Protein AF-A0A139XP08-F1 (afdb_monomer)

Structure (mmCIF, N/CA/C/O backbone):
data_AF-A0A139XP08-F1
#
_entry.id   AF-A0A139XP08-F1
#
loop_
_atom_site.group_PDB
_atom_site.id
_atom_site.type_symbol
_atom_site.label_atom_id
_atom_site.label_alt_id
_atom_site.label_comp_id
_atom_site.label_asym_id
_atom_site.label_entity_id
_atom_site.label_seq_id
_atom_site.pdbx_PDB_ins_code
_atom_site.Cartn_x
_atom_site.Cartn_y
_atom_site.Cartn_z
_atom_site.occupancy
_atom_site.B_iso_or_equiv
_atom_site.auth_seq_id
_atom_site.auth_comp_id
_atom_site.auth_asym_id
_atom_site.auth_atom_id
_atom_site.pdbx_PDB_model_num
ATOM 1 N N . ALA A 1 1 ? -1.994 -15.036 -3.654 1.00 82.31 1 ALA A N 1
ATOM 2 C CA . ALA A 1 1 ? -0.824 -14.344 -4.242 1.00 82.31 1 ALA A CA 1
ATOM 3 C C . ALA A 1 1 ? -0.261 -13.394 -3.195 1.00 82.31 1 ALA A C 1
ATOM 5 O O . ALA A 1 1 ? -1.064 -12.781 -2.506 1.00 82.31 1 ALA A O 1
ATOM 6 N N . PHE A 1 2 ? 1.065 -13.293 -3.061 1.00 94.50 2 PHE A N 1
ATOM 7 C CA . PHE A 1 2 ? 1.745 -12.562 -1.977 1.00 94.50 2 PHE A CA 1
ATOM 8 C C . PHE A 1 2 ? 1.138 -11.176 -1.679 1.00 94.50 2 PHE A C 1
ATOM 10 O O . PHE A 1 2 ? 0.735 -10.915 -0.552 1.00 94.50 2 PHE A O 1
ATOM 17 N N . ALA A 1 3 ? 0.946 -10.342 -2.708 1.00 95.19 3 ALA A N 1
ATOM 18 C CA . ALA A 1 3 ? 0.399 -8.990 -2.560 1.00 95.19 3 ALA A CA 1
ATOM 19 C C . ALA A 1 3 ? -0.999 -8.940 -1.916 1.00 95.19 3 ALA A C 1
ATOM 21 O O . ALA A 1 3 ? -1.293 -8.042 -1.134 1.00 95.19 3 ALA A O 1
ATOM 22 N N . VAL A 1 4 ? -1.858 -9.916 -2.229 1.00 96.50 4 VAL A N 1
ATOM 23 C CA . VAL A 1 4 ? -3.207 -10.010 -1.654 1.00 96.50 4 VAL A CA 1
ATOM 24 C C . VAL A 1 4 ? -3.131 -10.367 -0.172 1.00 96.50 4 VAL A C 1
ATOM 26 O O . VAL A 1 4 ? -3.898 -9.823 0.613 1.00 96.50 4 VAL A O 1
ATOM 29 N N . GLU A 1 5 ? -2.215 -11.252 0.222 1.00 97.50 5 GLU A N 1
ATOM 30 C CA . GLU A 1 5 ? -2.050 -11.636 1.629 1.00 97.50 5 GLU A CA 1
ATOM 31 C C . GLU A 1 5 ? -1.465 -10.486 2.460 1.00 97.50 5 GLU A C 1
ATOM 33 O O . GLU A 1 5 ? -2.015 -10.168 3.515 1.00 97.50 5 GLU A O 1
ATOM 38 N N . ALA A 1 6 ? -0.459 -9.777 1.936 1.00 97.56 6 ALA A N 1
ATOM 39 C CA . ALA A 1 6 ? 0.084 -8.572 2.567 1.00 97.56 6 ALA A CA 1
ATOM 40 C C . ALA A 1 6 ? -0.993 -7.479 2.735 1.00 97.56 6 ALA A C 1
ATOM 42 O O . ALA A 1 6 ? -1.187 -6.941 3.826 1.00 97.56 6 ALA A O 1
ATOM 43 N N . ALA A 1 7 ? -1.775 -7.199 1.683 1.00 97.81 7 ALA A N 1
ATOM 44 C CA . ALA A 1 7 ? -2.862 -6.221 1.747 1.00 97.81 7 ALA A CA 1
ATOM 45 C C . ALA A 1 7 ? -3.989 -6.645 2.706 1.00 97.81 7 ALA A C 1
ATOM 47 O O . ALA A 1 7 ? -4.493 -5.817 3.465 1.00 97.81 7 ALA A O 1
ATOM 48 N N . LYS A 1 8 ? -4.364 -7.934 2.737 1.00 97.94 8 LYS A N 1
ATOM 49 C CA . LYS A 1 8 ? -5.347 -8.465 3.700 1.00 97.94 8 LYS A CA 1
ATOM 50 C C . LYS A 1 8 ? -4.874 -8.290 5.137 1.00 97.94 8 LYS A C 1
ATOM 52 O O . LYS A 1 8 ? -5.671 -7.887 5.978 1.00 97.94 8 LYS A O 1
ATOM 57 N N . LYS A 1 9 ? -3.602 -8.575 5.421 1.00 97.62 9 LYS A N 1
ATOM 58 C CA . LYS A 1 9 ? -3.005 -8.386 6.748 1.00 97.62 9 LYS A CA 1
ATOM 59 C C . LYS A 1 9 ? -3.098 -6.921 7.184 1.00 97.62 9 LYS A C 1
ATOM 61 O O . LYS A 1 9 ? -3.605 -6.660 8.272 1.00 97.62 9 LYS A O 1
ATOM 66 N N . GLY A 1 10 ? -2.725 -5.982 6.309 1.00 97.38 10 GLY A N 1
ATOM 67 C CA . GLY A 1 10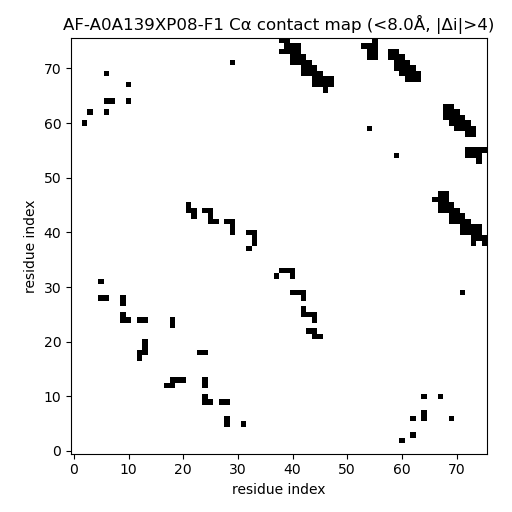 ? -2.882 -4.545 6.561 1.00 97.38 10 GLY A CA 1
ATOM 68 C C . GLY A 1 10 ? -4.342 -4.135 6.796 1.00 97.38 10 GLY A C 1
ATOM 69 O O . GLY A 1 10 ? -4.641 -3.435 7.761 1.00 97.38 10 GLY A O 1
ATOM 70 N N . TYR A 1 11 ? -5.274 -4.623 5.969 1.00 98.06 11 TYR A N 1
ATOM 71 C CA . TYR A 1 11 ? -6.708 -4.348 6.119 1.00 98.06 11 TYR A CA 1
ATOM 72 C C . TYR A 1 11 ? -7.284 -4.886 7.438 1.00 98.06 11 TYR A C 1
ATOM 74 O O . TYR A 1 11 ? -8.005 -4.177 8.136 1.00 98.06 11 TYR A O 1
ATOM 82 N N . ILE A 1 12 ? -6.942 -6.121 7.816 1.00 98.06 12 ILE A N 1
ATOM 83 C CA . ILE A 1 12 ? -7.394 -6.734 9.072 1.00 98.06 12 ILE A CA 1
ATOM 84 C C . ILE A 1 12 ? -6.841 -5.971 10.280 1.00 98.06 12 ILE A C 1
ATOM 86 O O . ILE A 1 12 ? -7.578 -5.761 11.240 1.00 98.06 12 ILE A O 1
ATOM 90 N N . ALA A 1 13 ? -5.579 -5.537 10.239 1.00 97.75 13 ALA A N 1
ATOM 91 C CA . ALA A 1 13 ? -4.973 -4.771 11.326 1.00 97.75 13 ALA A CA 1
ATOM 92 C C . ALA A 1 13 ? -5.655 -3.401 11.517 1.00 97.75 13 ALA A C 1
ATOM 94 O O . ALA A 1 13 ? -5.900 -2.987 12.649 1.00 97.75 13 ALA A O 1
ATOM 95 N N . LEU A 1 14 ? -6.058 -2.744 10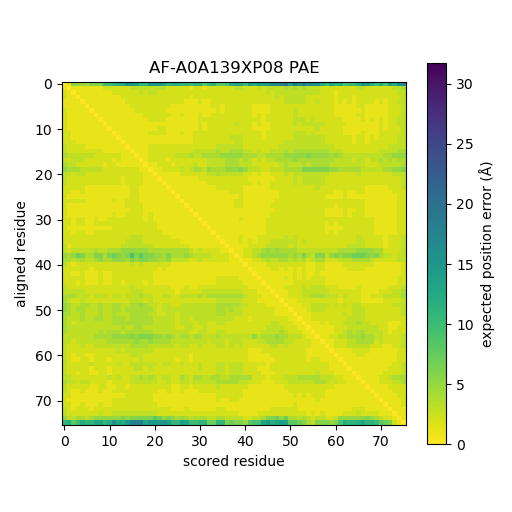.422 1.00 96.81 14 LEU A N 1
ATOM 96 C CA . LEU A 1 14 ? -6.878 -1.527 10.467 1.00 96.81 14 LEU A CA 1
ATOM 97 C C . LEU A 1 14 ? -8.270 -1.789 11.064 1.00 96.81 14 LEU A C 1
ATOM 99 O O . LEU A 1 14 ? -8.731 -1.028 11.909 1.00 96.81 14 LEU A O 1
ATOM 103 N N . LEU A 1 15 ? -8.937 -2.884 10.678 1.00 96.69 15 LEU A N 1
ATOM 104 C CA . LEU A 1 15 ? -10.251 -3.245 11.234 1.00 96.69 15 LEU A CA 1
ATOM 105 C C . LEU A 1 15 ? -10.206 -3.541 12.739 1.00 96.69 15 LEU A C 1
ATOM 107 O O . LEU A 1 15 ? -11.174 -3.274 13.448 1.00 96.69 15 LEU A O 1
ATOM 111 N N . LYS A 1 16 ? -9.098 -4.106 13.222 1.00 97.31 16 LYS A N 1
ATOM 112 C CA . LYS A 1 16 ? -8.891 -4.424 14.639 1.00 97.31 16 LYS A CA 1
ATOM 113 C C . LYS A 1 16 ? -8.439 -3.228 15.482 1.00 97.31 16 LYS A C 1
ATOM 115 O O . LYS A 1 16 ? -8.349 -3.375 16.695 1.00 97.31 16 LYS A O 1
ATOM 120 N N . ASN A 1 17 ? -8.189 -2.065 14.869 1.00 94.88 17 ASN A N 1
ATOM 121 C CA . ASN A 1 17 ? -7.495 -0.927 15.486 1.00 94.88 17 ASN A CA 1
ATOM 122 C C . ASN A 1 17 ? -6.077 -1.260 15.997 1.00 94.88 17 ASN A C 1
ATOM 124 O O . ASN A 1 17 ? -5.550 -0.536 16.840 1.00 94.88 17 ASN A O 1
ATOM 128 N N . ASP A 1 18 ? -5.445 -2.316 15.473 1.00 97.62 18 ASP A N 1
ATOM 129 C CA . ASP A 1 18 ? -4.020 -2.588 15.713 1.00 97.62 18 ASP A CA 1
ATOM 130 C C . ASP A 1 18 ? -3.154 -1.546 14.984 1.00 97.62 18 ASP A C 1
ATOM 132 O O . ASP A 1 18 ? -2.094 -1.157 15.465 1.00 97.62 18 ASP A O 1
ATOM 136 N N . LEU A 1 19 ? -3.641 -1.074 13.829 1.00 97.06 19 LEU A N 1
ATOM 137 C CA . LEU A 1 19 ? -3.142 0.100 13.118 1.00 97.06 19 LEU A CA 1
ATOM 138 C C . LEU A 1 19 ? -4.229 1.168 13.099 1.00 97.06 19 LEU A C 1
ATOM 140 O O . LEU A 1 19 ? -5.394 0.870 12.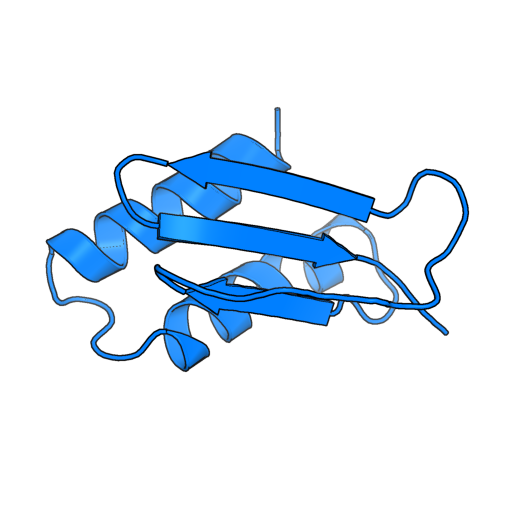828 1.00 97.06 19 LEU A O 1
ATOM 144 N N . LYS A 1 20 ? -3.848 2.419 13.343 1.00 94.81 20 LYS A N 1
ATOM 145 C CA . LYS A 1 20 ? -4.783 3.541 13.451 1.00 94.81 20 LYS A CA 1
ATOM 146 C C . LYS A 1 20 ? -4.813 4.402 12.191 1.00 94.81 20 LYS A C 1
ATOM 148 O O . LYS A 1 20 ? -5.841 5.001 11.880 1.00 94.81 20 LYS A O 1
ATOM 153 N N . TYR A 1 21 ? -3.699 4.482 11.471 1.00 97.06 21 TYR A N 1
ATOM 154 C CA . TYR A 1 21 ? -3.526 5.379 10.333 1.00 97.06 21 TYR A CA 1
ATOM 155 C C . TYR A 1 21 ? -3.138 4.621 9.060 1.00 97.06 21 TYR A C 1
ATOM 157 O O . TYR A 1 21 ? -2.367 3.664 9.090 1.00 97.06 21 TYR A O 1
ATOM 165 N N . TRP A 1 22 ? -3.599 5.113 7.903 1.00 97.75 22 TRP A N 1
ATOM 166 C CA . TRP A 1 22 ? -3.265 4.543 6.588 1.00 97.75 22 TRP A CA 1
ATOM 167 C C . TRP A 1 22 ? -1.757 4.435 6.345 1.00 97.75 22 TRP A C 1
ATOM 169 O O . TRP A 1 22 ? -1.301 3.470 5.739 1.00 97.75 22 TRP A O 1
ATOM 179 N N . GLN A 1 23 ? -0.990 5.403 6.854 1.00 98.00 23 GLN A N 1
ATOM 180 C CA . GLN A 1 23 ? 0.470 5.418 6.761 1.00 98.00 23 GLN A CA 1
ATOM 181 C C . GLN A 1 23 ? 1.125 4.211 7.449 1.00 98.00 23 GLN A C 1
ATOM 183 O O . GLN A 1 23 ? 2.123 3.711 6.947 1.00 98.00 23 GLN A O 1
ATOM 188 N N . GLU A 1 24 ? 0.552 3.699 8.542 1.00 98.31 24 GLU A N 1
ATOM 189 C CA . GLU A 1 24 ? 1.100 2.535 9.249 1.00 98.31 24 GLU A CA 1
ATOM 190 C C . GLU A 1 24 ? 0.863 1.254 8.441 1.00 98.31 24 GLU A C 1
ATOM 192 O O . GLU A 1 24 ? 1.750 0.412 8.319 1.00 98.31 24 GLU A O 1
ATOM 197 N N . ALA A 1 25 ? -0.311 1.134 7.809 1.00 98.25 25 ALA A N 1
ATOM 198 C CA . ALA A 1 25 ? -0.587 0.038 6.885 1.00 98.25 25 ALA A CA 1
ATOM 199 C C . ALA A 1 25 ? 0.312 0.122 5.641 1.00 98.25 25 ALA A C 1
ATOM 201 O O . ALA A 1 25 ? 0.854 -0.889 5.202 1.00 98.25 25 ALA A O 1
ATOM 202 N N . ALA A 1 26 ? 0.517 1.325 5.095 1.00 98.56 26 ALA A N 1
ATOM 203 C CA . ALA A 1 26 ? 1.425 1.546 3.974 1.00 98.56 26 ALA A CA 1
ATOM 204 C C . ALA A 1 26 ? 2.870 1.155 4.325 1.00 98.56 26 ALA A C 1
ATOM 206 O O . ALA A 1 26 ? 3.513 0.456 3.543 1.00 98.56 26 ALA A O 1
ATOM 207 N N . GLN A 1 27 ? 3.353 1.550 5.508 1.00 98.50 27 GLN A N 1
ATOM 208 C CA . GLN A 1 27 ? 4.674 1.181 6.010 1.00 98.50 27 GLN A CA 1
ATOM 209 C C . GLN A 1 27 ? 4.814 -0.338 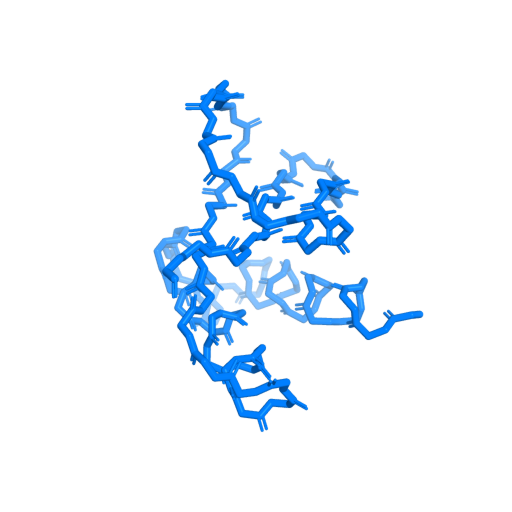6.161 1.00 98.50 27 GLN A C 1
ATOM 211 O O . GLN A 1 27 ? 5.767 -0.902 5.633 1.00 98.50 27 GLN A O 1
ATOM 216 N N . MET A 1 28 ? 3.842 -1.008 6.793 1.00 98.12 28 MET A N 1
ATOM 217 C CA . MET A 1 28 ? 3.842 -2.469 6.945 1.00 98.12 28 MET A CA 1
ATOM 218 C C . MET A 1 28 ? 3.979 -3.180 5.593 1.00 98.12 28 MET A C 1
ATOM 220 O O . MET A 1 28 ? 4.795 -4.087 5.443 1.00 98.12 28 MET A O 1
ATOM 224 N N . LEU A 1 29 ? 3.184 -2.773 4.600 1.00 98.31 29 LEU A N 1
ATOM 225 C CA . LEU A 1 29 ? 3.248 -3.358 3.263 1.00 98.31 29 LEU A CA 1
ATOM 226 C C . LEU A 1 29 ? 4.586 -3.052 2.581 1.00 98.31 29 LEU A C 1
ATOM 228 O O . LEU A 1 29 ? 5.149 -3.937 1.943 1.00 98.31 29 LEU A O 1
ATOM 232 N N . LYS A 1 30 ? 5.103 -1.824 2.714 1.00 98.12 30 LYS A N 1
ATOM 233 C CA . LYS A 1 30 ? 6.405 -1.445 2.155 1.00 98.12 30 LYS A CA 1
ATOM 234 C C . LYS A 1 30 ? 7.514 -2.336 2.710 1.00 98.12 30 LYS A C 1
ATOM 236 O O . LYS A 1 30 ? 8.267 -2.900 1.927 1.00 98.12 30 LYS A O 1
ATOM 241 N N . GLU A 1 31 ? 7.581 -2.497 4.029 1.00 98.06 31 GLU A N 1
ATOM 242 C CA . GLU A 1 31 ? 8.589 -3.330 4.693 1.00 98.06 31 GLU A CA 1
ATOM 243 C C . GLU A 1 31 ? 8.510 -4.793 4.233 1.00 98.06 31 GLU A C 1
ATOM 245 O O . GLU A 1 31 ? 9.535 -5.417 3.959 1.00 98.06 31 GLU A O 1
ATOM 250 N N . GLU A 1 32 ? 7.298 -5.335 4.081 1.00 97.62 32 GLU A N 1
ATOM 251 C CA . GLU A 1 32 ? 7.092 -6.714 3.629 1.00 97.62 32 GLU A CA 1
ATOM 252 C C . GLU A 1 32 ? 7.535 -6.917 2.165 1.00 97.62 32 GLU A C 1
ATOM 254 O O . GLU A 1 32 ? 8.151 -7.936 1.835 1.00 97.62 32 GLU A O 1
ATOM 259 N N . PHE A 1 33 ? 7.274 -5.940 1.289 1.00 97.75 33 PHE A N 1
ATOM 260 C CA . PHE A 1 33 ? 7.700 -5.96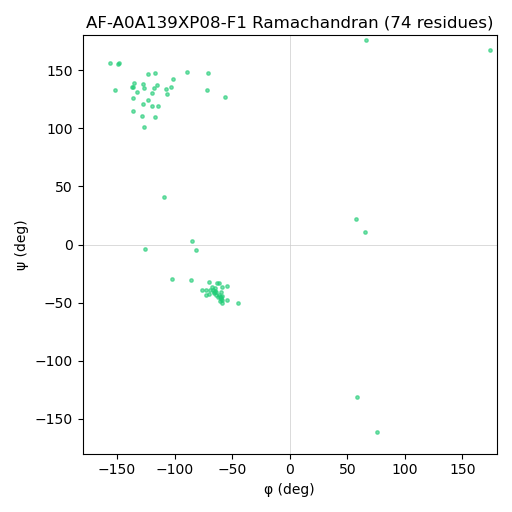6 -0.116 1.00 97.75 33 PHE A CA 1
ATOM 261 C C . PHE A 1 33 ? 9.206 -5.734 -0.289 1.00 97.75 33 PHE A C 1
ATOM 263 O O . PHE A 1 33 ? 9.841 -6.474 -1.044 1.00 97.75 33 PHE A O 1
ATOM 270 N N . ASP A 1 34 ? 9.784 -4.766 0.427 1.00 97.25 34 ASP A N 1
ATOM 271 C CA . ASP A 1 34 ? 11.227 -4.503 0.432 1.00 97.25 34 ASP A CA 1
ATOM 272 C C . ASP A 1 34 ? 11.995 -5.753 0.890 1.00 97.25 34 ASP A C 1
ATOM 274 O O . ASP A 1 34 ? 12.965 -6.155 0.248 1.00 97.25 34 ASP A O 1
ATOM 278 N N . ALA A 1 35 ? 11.523 -6.426 1.946 1.00 97.25 35 ALA A N 1
ATOM 279 C CA . ALA A 1 35 ? 12.139 -7.653 2.447 1.00 97.25 35 ALA A CA 1
ATOM 280 C C . ALA A 1 35 ? 12.000 -8.839 1.476 1.00 97.25 35 ALA A C 1
ATOM 282 O O . ALA A 1 35 ? 12.916 -9.652 1.361 1.00 97.25 35 ALA A O 1
ATOM 283 N N . SER A 1 36 ? 10.866 -8.952 0.778 1.00 97.00 36 SER A N 1
ATOM 284 C CA . SER A 1 36 ? 10.569 -10.121 -0.063 1.00 97.00 36 SER A CA 1
ATOM 285 C C . SER A 1 36 ? 11.133 -10.025 -1.479 1.00 97.00 36 SER A C 1
ATOM 287 O O . SER A 1 36 ? 11.442 -11.049 -2.087 1.00 97.00 36 SER A O 1
ATOM 289 N N . PHE A 1 37 ? 11.255 -8.811 -2.022 1.00 95.62 37 PHE A N 1
ATOM 290 C CA . PHE A 1 37 ? 11.630 -8.589 -3.423 1.00 95.62 37 PHE A CA 1
ATOM 291 C C . PHE A 1 37 ? 12.837 -7.664 -3.606 1.00 95.62 37 PHE A C 1
ATOM 293 O O . PHE A 1 37 ? 13.290 -7.482 -4.739 1.00 95.62 37 PHE A O 1
ATOM 300 N N . GLY A 1 38 ? 13.370 -7.090 -2.523 1.00 93.69 38 GLY A N 1
ATOM 301 C CA . GLY A 1 38 ? 14.469 -6.132 -2.568 1.00 93.69 38 GLY A CA 1
ATOM 302 C C . GLY A 1 38 ? 14.103 -4.810 -3.253 1.00 93.69 38 GLY A C 1
ATOM 303 O O . GLY A 1 38 ? 13.017 -4.630 -3.814 1.00 93.69 38 GLY A O 1
ATOM 304 N N . GLY A 1 39 ? 15.057 -3.878 -3.243 1.00 92.31 39 GLY A N 1
ATOM 305 C CA . GLY A 1 39 ? 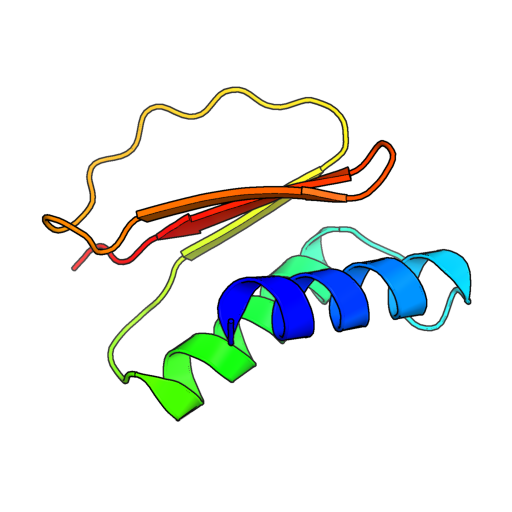14.865 -2.527 -3.773 1.00 92.31 39 GLY A CA 1
ATOM 306 C C . GLY A 1 39 ? 14.027 -1.646 -2.845 1.00 92.31 39 GLY A C 1
ATOM 307 O O . GLY A 1 39 ? 13.912 -1.929 -1.656 1.00 92.31 39 GLY A O 1
ATOM 308 N N . SER A 1 40 ? 13.477 -0.559 -3.393 1.00 93.69 40 SER A N 1
ATOM 309 C CA . SER A 1 40 ? 12.594 0.354 -2.662 1.00 93.69 40 SER A CA 1
ATOM 310 C C . SER A 1 40 ? 11.206 0.366 -3.291 1.00 93.69 40 SER A C 1
ATOM 312 O O . SER A 1 40 ? 11.002 0.879 -4.395 1.00 93.69 40 SER A O 1
ATOM 314 N N . TRP A 1 41 ? 10.251 -0.214 -2.576 1.00 97.75 41 TRP A N 1
ATOM 315 C CA . TRP A 1 41 ? 8.842 -0.224 -2.928 1.00 97.75 41 TRP A CA 1
ATOM 316 C C . TRP A 1 41 ? 8.121 0.984 -2.345 1.00 97.75 41 TRP A C 1
ATOM 318 O O . TRP A 1 41 ? 8.450 1.489 -1.272 1.00 97.75 41 TRP A O 1
ATOM 328 N N . HIS A 1 42 ? 7.101 1.439 -3.053 1.00 98.06 42 HIS A N 1
ATOM 329 C CA . HIS A 1 42 ? 6.261 2.567 -2.684 1.00 98.06 42 HIS A CA 1
ATOM 330 C C . HIS A 1 42 ? 4.839 2.056 -2.499 1.00 98.06 42 HIS A C 1
ATOM 332 O O . HIS A 1 42 ? 4.345 1.274 -3.315 1.00 98.06 42 HIS A O 1
ATOM 338 N N . VAL A 1 43 ? 4.187 2.475 -1.416 1.00 98.44 43 VAL A N 1
ATOM 339 C CA . VAL A 1 43 ? 2.849 2.000 -1.057 1.00 98.44 43 VAL A CA 1
ATOM 340 C C . VAL A 1 43 ? 1.949 3.176 -0.712 1.00 98.44 43 VAL A C 1
ATOM 342 O O . VAL A 1 43 ? 2.310 4.032 0.092 1.00 98.44 43 VAL A O 1
ATOM 345 N N . ILE A 1 44 ? 0.756 3.193 -1.302 1.00 98.44 44 ILE A N 1
ATOM 346 C CA . ILE A 1 44 ? -0.322 4.134 -0.998 1.00 98.44 44 ILE A CA 1
ATOM 347 C C . ILE A 1 44 ? -1.532 3.327 -0.529 1.00 98.44 44 ILE A C 1
ATOM 349 O O . ILE A 1 44 ? -1.945 2.370 -1.188 1.00 98.44 44 ILE A O 1
ATOM 353 N N . VAL A 1 45 ? -2.104 3.728 0.607 1.00 98.56 45 VAL A N 1
ATOM 354 C CA . VAL A 1 45 ? -3.303 3.119 1.195 1.00 98.56 45 VAL A CA 1
ATOM 355 C C . VAL A 1 45 ? -4.334 4.209 1.457 1.00 98.56 45 VAL A C 1
ATOM 357 O O . VAL A 1 45 ? -4.003 5.260 2.003 1.00 98.56 45 VAL A O 1
ATOM 360 N N . GLY A 1 46 ? -5.590 3.965 1.089 1.00 98.00 46 GLY A N 1
ATOM 361 C CA . GLY A 1 46 ? -6.683 4.886 1.390 1.00 98.00 46 GLY A CA 1
ATOM 362 C C . GLY A 1 46 ? -8.007 4.485 0.751 1.00 98.00 46 GLY A C 1
ATOM 363 O O . GLY A 1 46 ? -8.059 3.627 -0.126 1.00 98.00 46 GLY A O 1
ATOM 364 N N . GLN A 1 47 ? -9.097 5.118 1.183 1.00 97.38 47 GLN A N 1
ATOM 365 C CA . GLN A 1 47 ? -10.429 4.879 0.610 1.00 97.38 47 GLN A CA 1
ATOM 366 C C . GLN A 1 47 ? -10.599 5.560 -0.752 1.00 97.38 47 GLN A C 1
ATOM 368 O O . GLN A 1 47 ? -11.162 4.980 -1.676 1.00 97.38 47 GLN A O 1
ATOM 373 N N . HIS A 1 48 ? -10.060 6.772 -0.900 1.00 96.50 48 HIS A N 1
ATOM 374 C CA . HIS A 1 48 ? -10.193 7.577 -2.109 1.00 96.50 48 HIS A CA 1
ATOM 375 C C . HIS A 1 48 ? -8.847 8.197 -2.479 1.00 96.50 48 HIS A C 1
ATOM 377 O O . HIS A 1 48 ? -8.319 9.022 -1.737 1.00 96.50 48 HIS A O 1
ATOM 383 N N . PHE A 1 49 ? -8.295 7.799 -3.625 1.00 97.56 49 PHE A N 1
ATOM 384 C CA . PHE A 1 49 ? -7.12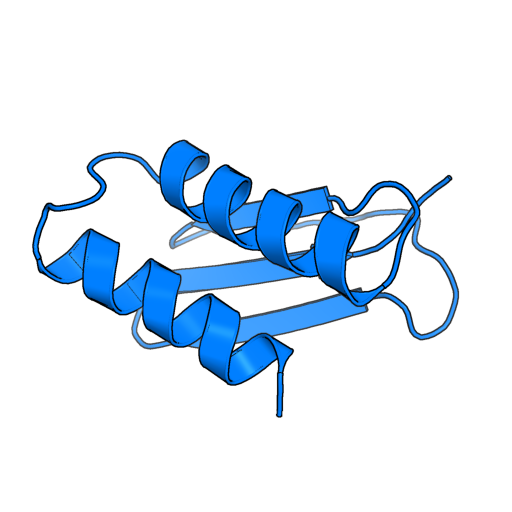7 8.434 -4.228 1.00 97.56 49 PHE A CA 1
ATOM 385 C C . PHE A 1 49 ? -7.094 8.184 -5.739 1.00 97.56 49 PHE A C 1
ATOM 387 O O . PHE A 1 49 ? -7.641 7.198 -6.231 1.00 97.56 49 PHE A O 1
ATOM 394 N N . GLY A 1 50 ? -6.417 9.073 -6.461 1.00 96.06 50 GLY A N 1
ATOM 395 C CA . GLY A 1 50 ? -5.947 8.845 -7.823 1.00 96.06 50 GLY A CA 1
ATOM 396 C C . GLY A 1 50 ? -4.423 8.906 -7.833 1.00 96.06 50 GLY A C 1
ATOM 397 O O . GLY A 1 50 ? -3.835 9.644 -7.044 1.00 96.06 50 GLY A O 1
ATOM 398 N N . ALA A 1 51 ? -3.782 8.126 -8.698 1.00 94.69 51 ALA A N 1
ATOM 399 C CA . ALA A 1 51 ? -2.330 8.106 -8.809 1.00 94.69 51 ALA A CA 1
ATOM 400 C C . ALA A 1 51 ? -1.902 8.088 -10.278 1.00 94.69 51 ALA A C 1
ATOM 402 O O . ALA A 1 51 ? -2.439 7.327 -11.081 1.00 94.69 51 ALA A O 1
ATOM 403 N N . TYR A 1 52 ? -0.909 8.912 -10.603 1.00 95.81 52 TYR A N 1
ATOM 404 C CA . TYR A 1 52 ? -0.181 8.885 -11.865 1.00 95.81 52 TYR A CA 1
ATOM 405 C C . TYR A 1 52 ? 1.304 8.804 -11.520 1.00 95.81 52 TYR A C 1
ATOM 407 O O . TYR A 1 52 ? 1.899 9.787 -11.083 1.00 95.81 52 TYR A O 1
ATOM 415 N N . VAL A 1 53 ? 1.867 7.601 -11.617 1.00 95.06 53 VAL A N 1
ATOM 416 C CA . VAL A 1 53 ? 3.215 7.293 -11.130 1.00 95.06 53 VAL A CA 1
ATOM 417 C C . VAL A 1 53 ? 4.047 6.643 -12.224 1.00 95.06 53 VAL A C 1
ATOM 419 O O . VAL A 1 53 ? 3.585 5.745 -12.936 1.00 95.06 53 VAL A O 1
ATOM 422 N N . THR A 1 54 ? 5.304 7.063 -12.320 1.00 95.94 54 THR A N 1
ATOM 423 C CA . THR A 1 54 ? 6.317 6.289 -13.034 1.00 95.94 54 THR A CA 1
ATOM 424 C C . THR A 1 54 ? 6.642 5.062 -12.196 1.00 95.94 54 THR A C 1
ATOM 426 O O . THR A 1 54 ? 6.835 5.157 -10.985 1.00 95.94 54 THR A O 1
ATOM 429 N N . HIS A 1 55 ? 6.672 3.903 -12.834 1.00 95.38 55 HIS A N 1
ATOM 430 C CA . HIS A 1 55 ? 6.923 2.626 -12.187 1.00 95.38 55 HIS A CA 1
ATOM 431 C C . HIS A 1 55 ? 7.647 1.708 -13.162 1.00 95.38 55 HIS A C 1
ATOM 433 O O . HIS A 1 55 ? 7.565 1.870 -14.382 1.00 95.38 55 HIS A O 1
ATOM 439 N N . GLU A 1 56 ? 8.364 0.738 -12.620 1.00 95.94 56 GLU A N 1
ATOM 440 C CA . GLU A 1 56 ? 9.027 -0.254 -13.444 1.00 95.94 56 GLU A CA 1
ATOM 441 C C . GLU A 1 56 ? 8.024 -1.216 -14.086 1.00 95.94 56 GLU A C 1
ATOM 443 O O . GLU A 1 56 ? 6.982 -1.561 -13.516 1.00 95.94 56 GLU A O 1
ATOM 448 N N . ALA A 1 57 ? 8.358 -1.690 -15.289 1.00 94.88 57 ALA A N 1
ATOM 449 C CA . ALA A 1 57 ? 7.497 -2.593 -16.037 1.00 94.88 57 ALA A CA 1
ATOM 450 C C . ALA A 1 57 ? 7.167 -3.846 -15.210 1.00 94.88 57 ALA A C 1
ATOM 452 O O . ALA A 1 57 ? 8.059 -4.557 -14.749 1.00 94.88 57 ALA A O 1
ATOM 453 N N . LYS A 1 58 ? 5.867 -4.139 -15.075 1.00 93.12 58 LYS A N 1
ATOM 454 C CA . LYS A 1 58 ? 5.323 -5.281 -14.313 1.00 93.12 58 LYS A CA 1
ATOM 455 C C . LYS A 1 58 ? 5.560 -5.225 -12.793 1.00 93.12 58 LYS A C 1
ATOM 457 O O . LYS A 1 58 ? 5.281 -6.210 -12.120 1.00 93.12 58 LYS A O 1
ATOM 462 N N . GLN A 1 59 ? 6.013 -4.095 -12.249 1.00 96.31 59 GLN A N 1
ATOM 463 C CA . GLN A 1 59 ? 6.220 -3.886 -10.809 1.00 96.31 59 GLN A CA 1
ATOM 464 C C . GLN A 1 59 ? 5.187 -2.908 -10.231 1.00 96.31 59 GLN A C 1
ATOM 466 O O . GLN A 1 59 ? 5.528 -2.032 -9.442 1.00 96.31 59 GLN A O 1
ATOM 471 N N . MET A 1 60 ? 3.924 -3.015 -10.650 1.00 96.88 60 MET A N 1
ATOM 472 C CA . MET A 1 60 ? 2.812 -2.229 -10.110 1.00 96.88 60 MET A CA 1
ATOM 473 C C . MET A 1 60 ? 1.603 -3.126 -9.878 1.00 96.88 60 MET A C 1
ATOM 475 O O . MET A 1 60 ? 1.241 -3.950 -10.718 1.00 96.88 60 MET A O 1
ATOM 479 N N . ILE A 1 61 ? 0.979 -2.941 -8.721 1.00 97.44 61 ILE A N 1
ATOM 480 C CA . ILE A 1 61 ? -0.167 -3.699 -8.249 1.00 97.44 61 ILE A CA 1
ATOM 481 C C . ILE A 1 6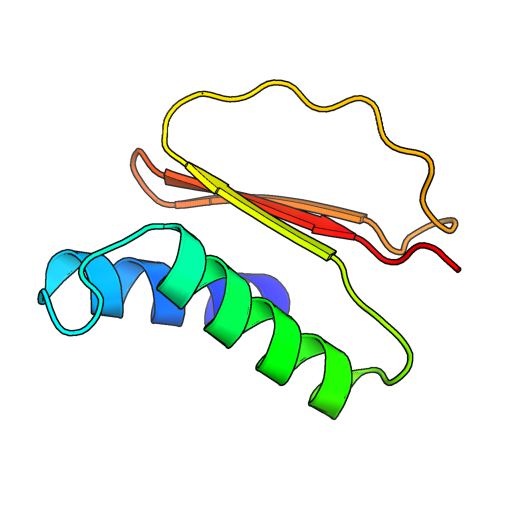1 ? -1.176 -2.711 -7.663 1.00 97.44 61 ILE A C 1
ATOM 483 O O . ILE A 1 61 ? -0.848 -1.938 -6.766 1.00 97.44 61 ILE A O 1
ATOM 487 N N . TYR A 1 62 ? -2.414 -2.764 -8.154 1.00 97.50 62 TYR A N 1
ATOM 488 C CA . TYR A 1 62 ? -3.549 -2.029 -7.600 1.00 97.50 62 TYR A CA 1
ATOM 489 C C . TYR A 1 62 ? -4.622 -3.024 -7.161 1.00 97.50 62 TYR A C 1
ATOM 491 O O . TYR A 1 62 ? -5.106 -3.810 -7.978 1.00 97.50 62 TYR A O 1
ATOM 499 N N . ILE A 1 63 ? -4.956 -3.033 -5.869 1.00 97.12 63 ILE A N 1
ATOM 500 C CA . ILE A 1 63 ? -5.907 -3.979 -5.270 1.00 97.12 63 ILE A CA 1
ATOM 501 C C . ILE A 1 63 ? -6.861 -3.223 -4.343 1.00 97.12 63 ILE A C 1
ATOM 503 O O . ILE A 1 63 ? -6.435 -2.374 -3.562 1.00 97.12 63 ILE A O 1
ATOM 507 N N . ALA A 1 64 ? -8.142 -3.587 -4.383 1.00 97.50 64 ALA A N 1
ATOM 508 C CA . ALA A 1 64 ? -9.147 -3.148 -3.422 1.00 97.50 64 ALA A CA 1
ATOM 509 C C . ALA A 1 64 ? -9.535 -4.305 -2.487 1.00 97.50 64 ALA A C 1
ATOM 511 O O . ALA A 1 64 ? -9.783 -5.423 -2.948 1.00 97.50 64 ALA A O 1
ATOM 512 N N . ILE A 1 65 ? -9.605 -4.040 -1.180 1.00 97.06 65 ILE A N 1
ATOM 513 C CA . ILE A 1 65 ? -10.142 -4.964 -0.171 1.00 97.06 65 ILE A CA 1
ATOM 514 C C . ILE A 1 65 ? -11.183 -4.207 0.653 1.00 97.06 65 ILE A C 1
ATOM 516 O O . ILE A 1 65 ? -10.861 -3.293 1.414 1.00 97.06 65 ILE A O 1
ATOM 520 N N . GLY A 1 66 ? -12.453 -4.580 0.482 1.00 95.62 66 GLY A N 1
ATOM 521 C CA . GLY A 1 66 ? -13.562 -3.816 1.047 1.00 95.62 66 GLY A CA 1
ATOM 522 C C . GLY A 1 66 ? -13.540 -2.365 0.533 1.00 95.62 66 GLY A C 1
ATOM 523 O O . GLY A 1 66 ? -13.405 -2.166 -0.673 1.00 95.62 66 GLY A O 1
ATOM 524 N N . PRO A 1 67 ? -13.652 -1.350 1.412 1.00 96.19 67 PRO A N 1
ATOM 525 C CA . PRO A 1 67 ? -13.618 0.058 1.019 1.00 96.19 67 PRO A CA 1
ATOM 526 C C . PRO A 1 67 ? -12.196 0.635 0.898 1.00 96.19 67 PRO A C 1
ATOM 528 O O . PRO A 1 67 ? -12.055 1.838 0.693 1.00 96.19 67 PRO A O 1
ATOM 531 N N . VAL A 1 68 ? -11.145 -0.170 1.096 1.00 97.94 68 VAL A N 1
ATOM 532 C CA . VAL A 1 68 ? -9.754 0.306 1.139 1.00 97.94 68 VAL A CA 1
ATOM 533 C C . VAL A 1 68 ? -9.022 -0.107 -0.129 1.00 97.94 68 VAL A C 1
ATOM 535 O O . VAL A 1 68 ? -9.021 -1.277 -0.512 1.00 97.94 68 VAL A O 1
ATOM 538 N N . ASN A 1 69 ? -8.372 0.865 -0.758 1.00 98.31 69 ASN A N 1
ATOM 539 C CA . ASN A 1 69 ? -7.542 0.675 -1.934 1.00 98.31 69 ASN A CA 1
ATOM 540 C C . ASN A 1 69 ? -6.060 0.665 -1.538 1.00 98.31 69 ASN A C 1
ATOM 542 O O . ASN A 1 69 ? -5.629 1.428 -0.670 1.00 98.31 69 ASN A O 1
ATOM 546 N N . PHE A 1 70 ? -5.293 -0.190 -2.208 1.00 98.50 70 PHE A N 1
ATOM 547 C CA . PHE A 1 70 ? -3.857 -0.379 -2.037 1.00 98.50 70 PHE A CA 1
ATOM 548 C C . PHE A 1 70 ? -3.190 -0.249 -3.404 1.00 98.50 70 PHE A C 1
ATOM 550 O O . PHE A 1 70 ? -3.500 -1.003 -4.328 1.00 98.50 70 PHE A O 1
ATOM 557 N N . LEU A 1 71 ? -2.266 0.697 -3.531 1.00 98.50 71 LEU A N 1
ATOM 558 C CA . LEU A 1 71 ? -1.388 0.823 -4.687 1.00 98.50 71 LEU A CA 1
ATOM 559 C C . LEU A 1 71 ? 0.040 0.550 -4.229 1.00 98.50 71 LEU A C 1
ATOM 561 O O . LEU A 1 71 ? 0.558 1.261 -3.375 1.00 98.50 71 LEU A O 1
ATOM 565 N N . ILE A 1 72 ? 0.658 -0.483 -4.790 1.00 98.25 72 ILE A N 1
ATOM 566 C CA . ILE A 1 72 ? 2.013 -0.927 -4.464 1.00 98.25 72 ILE A CA 1
ATOM 567 C C . ILE A 1 72 ? 2.808 -0.921 -5.762 1.00 98.25 72 ILE A C 1
ATOM 569 O O . ILE A 1 72 ? 2.393 -1.553 -6.735 1.00 98.25 72 ILE A O 1
ATOM 573 N N . TYR A 1 73 ? 3.926 -0.208 -5.809 1.00 98.00 73 TYR A N 1
ATOM 574 C CA . TYR A 1 73 ? 4.744 -0.146 -7.015 1.00 98.00 73 TYR A CA 1
ATOM 575 C C . TYR A 1 73 ? 6.226 0.027 -6.706 1.00 98.00 73 TYR A C 1
ATOM 577 O O . TYR A 1 73 ? 6.595 0.558 -5.660 1.00 98.00 73 TYR A O 1
ATOM 585 N N . ARG A 1 74 ? 7.085 -0.404 -7.631 1.00 97.38 74 ARG A N 1
ATOM 586 C CA . ARG A 1 74 ? 8.528 -0.159 -7.576 1.00 97.38 74 ARG A CA 1
ATOM 587 C C . ARG A 1 74 ? 8.914 0.951 -8.545 1.00 97.38 74 ARG A C 1
ATOM 589 O O . ARG A 1 74 ? 8.444 0.983 -9.685 1.00 97.38 74 ARG A O 1
ATOM 596 N N . HIS A 1 75 ? 9.756 1.859 -8.072 1.00 91.25 75 HIS A N 1
ATOM 597 C CA . HIS A 1 75 ? 10.349 2.923 -8.871 1.00 91.25 75 HIS A CA 1
ATOM 598 C C . HIS A 1 75 ? 11.704 3.306 -8.274 1.00 91.25 75 HIS A C 1
ATOM 600 O O . HIS A 1 75 ? 11.797 3.516 -7.058 1.00 91.25 75 HIS A O 1
ATOM 606 N N . GLY A 1 76 ? 12.714 3.423 -9.135 1.00 82.19 76 GLY A N 1
ATOM 607 C CA . GLY A 1 76 ? 14.119 3.630 -8.794 1.00 82.19 76 GLY A CA 1
ATOM 608 C C . GLY A 1 76 ? 14.990 2.855 -9.764 1.00 82.19 76 GLY A C 1
ATOM 609 O O . GLY A 1 76 ? 15.866 2.118 -9.269 1.00 82.19 76 GLY A O 1
#

Radius of gyration: 11.67 Å; Cα contacts (8 Å, |Δi|>4): 104; chains: 1; bounding box: 28×23×32 Å

InterPro domains:
  IPR001372 Dynein light chain, type 1/2 [PF01221] (13-74)
  IPR001372 Dynein light chain, type 1/2 [PTHR11886] (4-73)
  IPR001372 Dynein light chain, type 1/2 [SM01375] (1-75)
  IPR037177 Dynein light chain superfamily [G3DSA:3.30.740.10] (1-75)
  IPR037177 Dynein light chain superfamily [SSF54648] (18-76)
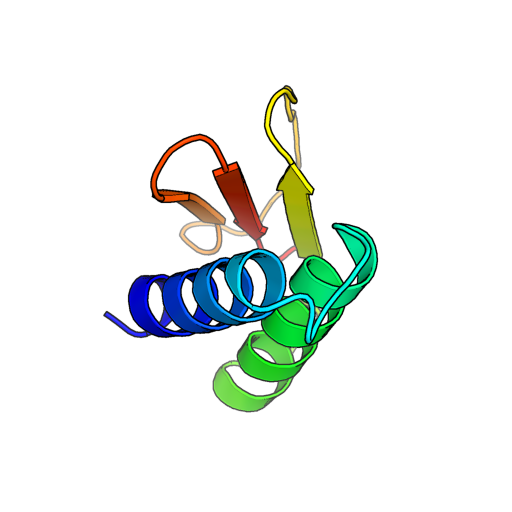
Sequence (76 aa):
AFAVEAAKKGYIALLKNDLKYWQEAAQMLKEEFDASFGGSWHVIVGQHFGAYVTHEAKQMIYIAIGPVNFLIYRHG

Mean predicted aligned error: 2.27 Å

Nearest PDB structures (foldseek):
  7cnu-assembly2_B  TM=9.307E-01  e=9.186E-08  Homo sapiens
  3rjs-assembly1_A-2  TM=9.331E-01  e=1.907E-07  Toxoplasma gondii
  8glv-assembly1_AQ  TM=9.422E-01  e=5.166E-07  Chlamydomonas reinhardtii
  8glv-assembly1_LG  TM=9.276E-01  e=3.706E-07  Chlamydomonas reinhardtii
  4d07-assembly1_A-2  TM=9.288E-01  e=6.738E-07  Homo sapiens

Foldseek 3Di:
DVLVVLLVVLVVCCVVVVDPDQVVSQVSSQVVCCVPPNDGKGKGKDLDDDDDDDADPPFWDWDDDPSMIMIMGDDD

Organism: NCBI:txid1074872

Secondary structure (DSSP, 8-state):
-HHHHHHHHHHHHHHTTSS-SHHHHHHHHHHHHHHHH-S-EEEEEESS--------TT-EEEEEETTEEEEEEE--

Solvent-accessible surface area (backbone atoms only — not comparable to full-atom values): 4464 Å² total; per-residue (Å²): 107,72,70,59,54,49,51,48,53,37,52,52,32,43,76,69,60,77,34,89,49,51,67,54,38,21,47,54,45,25,54,55,46,26,73,73,71,51,76,60,50,46,51,48,49,42,70,79,84,86,87,90,77,84,56,45,90,92,35,67,49,78,50,73,59,87,75,37,35,37,40,41,32,31,57,135

pLDDT: mean 96.5, std 2.8, range [82.19, 98.56]